Protein AF-A0A2A2Q4B9-F1 (afdb_monomer_lite)

Secondary structure (DSSP, 8-state):
----GGG---TTEEEESSHHHHHH----TT--EEEE-----S-HHHHHHHH---SS-----HHHHHTS--

Foldseek 3Di:
DDDPPVPPPDPLEAEDADPVCLVPPDPDDNNPYYDHDDDDPDDCVQVCVVVDDDPDDDDDDPVNVVPRPD

Radius of gyration: 16.31 Å; chains: 1; bounding box: 34×30×34 Å

pLDDT: mean 83.6, std 13.29, range [35.62, 95.31]

Sequence (70 aa):
MAMNCEDLPNPRVRFVDSFAALVAAPWADGVNAYCWRRALPGDFGEVVAQLGQREGLTDLDSGQLRALKL

Structure (mmCIF, N/CA/C/O backbone):
data_AF-A0A2A2Q4B9-F1
#
_entry.id   AF-A0A2A2Q4B9-F1
#
loop_
_atom_site.group_PDB
_atom_site.id
_atom_site.type_symbol
_atom_site.label_atom_id
_atom_site.label_alt_id
_atom_site.label_comp_id
_atom_site.label_asym_id
_atom_site.label_entity_id
_atom_site.label_seq_id
_atom_site.pdbx_PDB_ins_code
_atom_site.Cartn_x
_atom_site.Cartn_y
_atom_site.Cartn_z
_atom_site.occupancy
_atom_site.B_iso_or_equiv
_atom_site.auth_seq_id
_atom_site.auth_comp_id
_atom_site.auth_asym_id
_atom_site.auth_atom_id
_atom_site.pdbx_PDB_model_num
ATOM 1 N N . MET A 1 1 ? -6.270 15.768 2.927 1.00 35.62 1 MET A N 1
ATOM 2 C CA . MET A 1 1 ? -5.648 16.309 1.700 1.00 35.62 1 MET A CA 1
ATOM 3 C C . MET A 1 1 ? -4.921 15.150 1.039 1.00 35.62 1 MET A C 1
ATOM 5 O O . MET A 1 1 ? -3.966 14.657 1.623 1.00 35.62 1 MET A O 1
ATOM 9 N N . ALA A 1 2 ? -5.458 14.599 -0.052 1.00 45.78 2 ALA A N 1
ATOM 10 C CA . ALA A 1 2 ? -4.821 13.471 -0.731 1.00 45.78 2 ALA A CA 1
ATOM 11 C C . ALA A 1 2 ? -3.536 13.981 -1.391 1.00 45.78 2 ALA A C 1
ATOM 13 O O . ALA A 1 2 ? -3.592 14.888 -2.215 1.00 45.78 2 ALA A O 1
ATOM 14 N N . MET A 1 3 ? -2.387 13.452 -0.977 1.00 47.50 3 MET A N 1
ATOM 15 C CA . MET A 1 3 ? -1.116 13.724 -1.639 1.00 47.50 3 MET A CA 1
ATOM 16 C C . MET A 1 3 ? -1.199 13.118 -3.041 1.00 47.50 3 MET A C 1
ATOM 18 O O . MET A 1 3 ? -1.367 11.901 -3.176 1.00 47.50 3 MET A O 1
ATOM 22 N N . ASN A 1 4 ? -1.166 13.956 -4.078 1.00 55.00 4 ASN A N 1
ATOM 23 C CA . ASN A 1 4 ? -1.163 13.447 -5.438 1.00 55.00 4 ASN A CA 1
ATOM 24 C C . ASN A 1 4 ? 0.174 12.745 -5.667 1.00 55.00 4 ASN A C 1
ATOM 26 O O . ASN A 1 4 ? 1.240 13.228 -5.308 1.00 55.00 4 ASN A O 1
ATOM 30 N N . CYS A 1 5 ? 0.116 11.565 -6.262 1.00 49.41 5 CYS A N 1
ATOM 31 C CA . CYS A 1 5 ? 1.298 10.772 -6.574 1.00 49.41 5 CYS A CA 1
ATOM 32 C C . CYS A 1 5 ? 2.271 11.483 -7.538 1.00 49.41 5 CYS A C 1
ATOM 34 O O . CYS A 1 5 ? 3.461 11.189 -7.530 1.00 49.41 5 CYS A O 1
ATOM 36 N N . GLU A 1 6 ? 1.773 12.441 -8.321 1.00 53.84 6 GLU A N 1
ATOM 37 C CA . GLU A 1 6 ? 2.564 13.326 -9.189 1.00 53.84 6 GLU A CA 1
ATOM 38 C C . GLU A 1 6 ? 3.464 14.288 -8.391 1.00 53.84 6 GLU A C 1
ATOM 40 O O . GLU A 1 6 ? 4.449 14.786 -8.928 1.00 53.84 6 GLU A O 1
ATOM 45 N N . ASP A 1 7 ? 3.183 14.472 -7.095 1.00 58.06 7 ASP A N 1
ATOM 46 C CA . ASP A 1 7 ? 3.949 15.327 -6.186 1.00 58.06 7 ASP A CA 1
ATOM 47 C C . ASP A 1 7 ? 5.067 14.574 -5.442 1.00 58.06 7 ASP A C 1
ATOM 49 O O . ASP A 1 7 ? 5.761 15.176 -4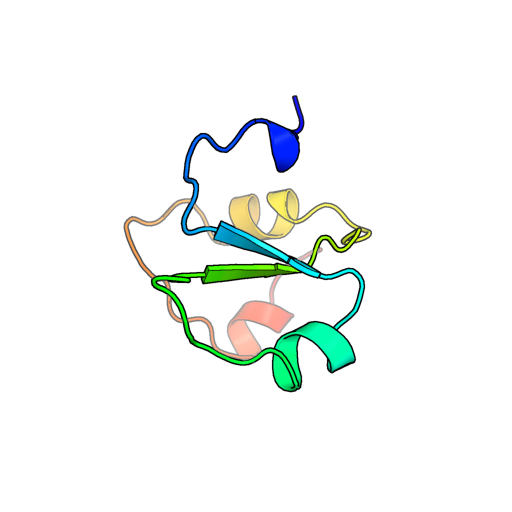.626 1.00 58.06 7 ASP A O 1
ATOM 53 N N . LEU A 1 8 ? 5.270 13.267 -5.680 1.00 58.38 8 LEU A N 1
ATOM 54 C CA . LEU A 1 8 ? 6.413 12.536 -5.117 1.00 58.38 8 LEU A CA 1
ATOM 55 C C . LEU A 1 8 ? 7.670 12.859 -5.947 1.00 58.38 8 LEU A C 1
ATOM 57 O O . LEU A 1 8 ? 7.804 12.348 -7.061 1.00 58.38 8 LEU A O 1
ATOM 61 N N . PRO A 1 9 ? 8.640 13.644 -5.437 1.00 62.91 9 PRO A N 1
ATOM 62 C CA . PRO A 1 9 ? 9.743 14.187 -6.230 1.00 62.91 9 PRO A CA 1
ATOM 63 C C . PRO A 1 9 ? 10.876 13.165 -6.414 1.00 62.91 9 PRO A C 1
ATOM 65 O O . PRO A 1 9 ? 12.055 13.501 -6.308 1.00 62.91 9 PRO A O 1
ATOM 68 N N . ASN A 1 10 ? 10.547 11.888 -6.630 1.00 79.94 10 ASN A N 1
ATOM 69 C CA . ASN A 1 10 ? 11.546 10.844 -6.801 1.00 79.94 10 ASN A CA 1
ATOM 70 C C . ASN A 1 10 ? 11.537 10.303 -8.240 1.00 79.94 10 ASN A C 1
ATOM 72 O O . ASN A 1 10 ? 10.652 9.520 -8.594 1.00 79.94 10 ASN A O 1
ATOM 76 N N . PRO A 1 11 ? 12.555 10.633 -9.061 1.00 84.69 11 PRO A N 1
ATOM 77 C CA . PRO A 1 11 ? 12.619 10.208 -10.459 1.00 84.69 11 PRO A CA 1
ATOM 78 C C . PRO A 1 11 ? 12.748 8.686 -10.639 1.00 84.69 11 PRO A C 1
ATOM 80 O O . PRO A 1 11 ? 12.617 8.200 -11.764 1.00 84.69 11 PRO A O 1
ATOM 83 N N . ARG A 1 12 ? 12.990 7.934 -9.555 1.00 89.50 12 ARG A N 1
ATOM 84 C CA . ARG A 1 12 ? 13.075 6.465 -9.529 1.00 89.50 12 ARG A CA 1
ATOM 85 C C . ARG A 1 12 ? 11.744 5.769 -9.243 1.00 89.50 12 ARG A C 1
ATOM 87 O O . ARG A 1 12 ? 11.711 4.540 -9.197 1.00 89.50 12 ARG A O 1
ATOM 94 N N . VAL A 1 13 ? 10.668 6.521 -9.024 1.00 90.06 13 VAL A N 1
ATOM 95 C CA . VAL A 1 13 ? 9.315 5.975 -8.877 1.00 90.06 13 VAL A CA 1
ATOM 96 C C . VAL A 1 13 ? 8.598 6.069 -10.223 1.00 90.06 13 VAL A C 1
ATOM 98 O O . VAL A 1 13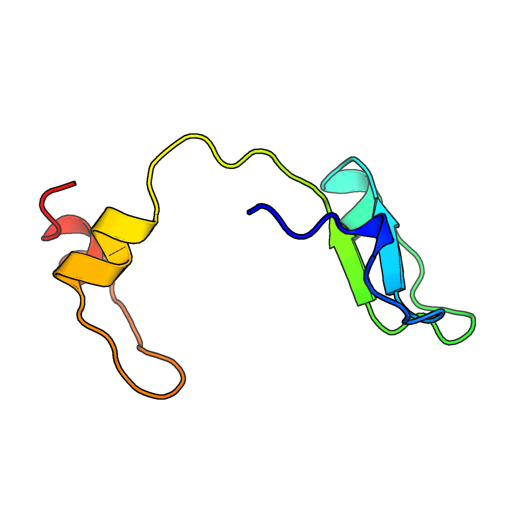 ? 8.691 7.075 -10.931 1.00 90.06 13 VAL A O 1
ATOM 101 N N . ARG A 1 14 ? 7.905 4.998 -10.604 1.00 90.38 14 ARG A N 1
ATOM 102 C CA . ARG A 1 14 ? 7.072 4.928 -11.810 1.00 90.38 14 ARG A CA 1
ATOM 103 C C . ARG A 1 14 ? 5.630 4.627 -11.438 1.00 90.38 14 ARG A C 1
ATOM 105 O O . ARG A 1 14 ? 5.372 4.027 -10.399 1.00 90.38 14 ARG A O 1
ATOM 112 N N . PHE A 1 15 ? 4.697 5.031 -12.292 1.00 89.31 15 PHE A N 1
ATOM 113 C CA . PHE A 1 15 ? 3.268 4.819 -12.082 1.00 89.31 15 PHE A CA 1
ATOM 114 C C . PHE A 1 15 ? 2.709 3.853 -13.113 1.00 89.31 15 PHE A C 1
ATOM 116 O O . PHE A 1 15 ? 3.105 3.880 -14.275 1.00 89.31 15 PHE A O 1
ATOM 123 N N . VAL A 1 16 ? 1.784 3.013 -12.667 1.00 91.75 16 VAL A N 1
ATOM 124 C CA . VAL A 1 16 ? 1.023 2.085 -13.506 1.00 91.75 16 VAL A CA 1
ATOM 125 C C . VAL A 1 16 ? -0.458 2.200 -13.167 1.00 91.75 16 VAL A C 1
ATOM 127 O O . VAL A 1 16 ? -0.832 2.582 -12.054 1.00 91.75 16 VAL A O 1
ATOM 130 N N . ASP A 1 17 ? -1.307 1.884 -14.133 1.00 90.50 17 ASP A N 1
ATOM 131 C CA . ASP A 1 17 ? -2.762 2.042 -14.052 1.00 90.50 17 ASP A CA 1
ATOM 132 C C . ASP A 1 17 ? -3.497 0.757 -13.640 1.00 90.50 17 ASP A C 1
ATOM 134 O O . ASP A 1 17 ? -4.657 0.800 -13.227 1.00 90.50 17 ASP A O 1
ATOM 138 N N . SER A 1 18 ? -2.820 -0.390 -13.685 1.00 90.62 18 SER A N 1
ATOM 139 C CA . SER A 1 18 ? -3.418 -1.694 -13.417 1.00 90.62 18 SER A CA 1
ATOM 140 C C . SER A 1 18 ? -2.480 -2.627 -12.658 1.00 90.62 18 SER A C 1
ATOM 142 O O . SER A 1 18 ? -1.254 -2.520 -12.718 1.00 90.62 18 SER A O 1
ATOM 144 N N . PHE A 1 19 ? -3.076 -3.604 -11.972 1.00 91.25 19 PHE A N 1
ATOM 145 C CA . PHE A 1 19 ? -2.324 -4.675 -11.323 1.00 91.25 19 PHE A CA 1
ATOM 146 C C . PHE A 1 19 ? -1.518 -5.501 -12.330 1.00 91.25 19 PHE A C 1
ATOM 148 O O . PHE A 1 19 ? -0.376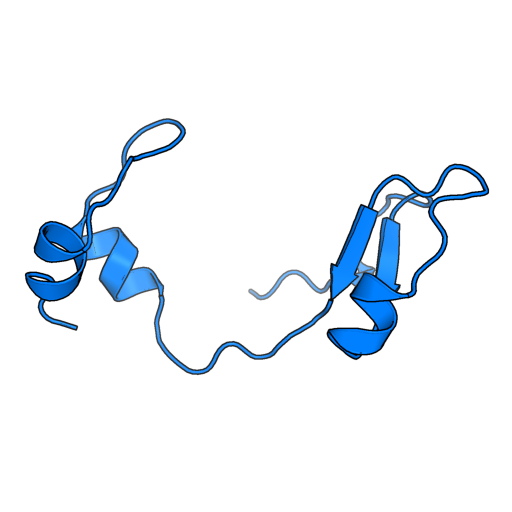 -5.854 -12.067 1.00 91.25 19 PHE A O 1
ATOM 155 N N . ALA A 1 20 ? -2.090 -5.776 -13.505 1.00 94.62 20 ALA A N 1
ATOM 156 C CA . ALA A 1 20 ? -1.396 -6.514 -14.554 1.00 94.62 20 ALA A CA 1
ATOM 157 C C . ALA A 1 20 ? -0.151 -5.757 -15.044 1.00 94.62 20 ALA A C 1
ATOM 159 O O . ALA A 1 20 ? 0.918 -6.355 -15.148 1.00 94.62 20 ALA A O 1
ATOM 160 N N . ALA A 1 21 ? -0.264 -4.441 -15.262 1.00 93.44 21 ALA A N 1
ATOM 161 C CA . ALA A 1 21 ? 0.881 -3.601 -15.602 1.00 93.44 21 ALA A CA 1
ATOM 162 C C . ALA A 1 21 ? 1.928 -3.579 -14.478 1.00 93.44 21 ALA A C 1
ATOM 164 O O . ALA A 1 21 ? 3.114 -3.674 -14.771 1.00 93.44 21 ALA A O 1
ATOM 165 N N . LEU A 1 22 ? 1.511 -3.525 -13.206 1.00 92.88 22 LEU A N 1
ATOM 166 C CA . LEU A 1 22 ? 2.420 -3.615 -12.057 1.00 92.88 22 LEU A CA 1
ATOM 167 C C . LEU A 1 22 ? 3.222 -4.925 -12.047 1.00 92.88 22 LEU A C 1
ATOM 169 O O . LEU A 1 22 ? 4.428 -4.901 -11.822 1.00 92.88 22 LEU A O 1
ATOM 173 N N . VAL A 1 23 ? 2.557 -6.058 -12.288 1.00 93.81 23 VAL A N 1
ATOM 174 C CA . VAL A 1 23 ? 3.183 -7.391 -12.291 1.00 93.81 23 VAL A CA 1
ATOM 175 C C . VAL A 1 23 ? 4.127 -7.568 -13.480 1.00 93.81 23 VAL A C 1
ATOM 177 O O . VAL A 1 23 ? 5.181 -8.183 -13.339 1.00 93.81 23 VAL A O 1
ATOM 180 N N . ALA A 1 24 ? 3.765 -7.030 -14.645 1.00 95.31 24 ALA A N 1
ATOM 181 C CA . ALA A 1 24 ? 4.560 -7.137 -15.865 1.00 95.31 24 ALA A CA 1
ATOM 182 C C . ALA A 1 24 ? 5.689 -6.094 -15.963 1.00 95.31 24 ALA A C 1
ATOM 184 O O . ALA A 1 24 ? 6.522 -6.181 -16.867 1.00 95.31 24 ALA A O 1
ATOM 185 N N . ALA A 1 25 ? 5.712 -5.092 -15.079 1.00 93.19 25 ALA A N 1
ATOM 186 C CA . ALA A 1 25 ? 6.636 -3.974 -15.177 1.00 93.19 25 ALA A CA 1
ATOM 187 C C . ALA A 1 25 ? 8.103 -4.424 -15.009 1.00 93.19 25 ALA A C 1
ATOM 189 O O . ALA A 1 25 ? 8.444 -5.072 -14.014 1.00 93.19 25 ALA A O 1
ATOM 190 N N . PRO A 1 26 ? 9.006 -4.055 -15.937 1.00 91.38 26 PRO A N 1
ATOM 191 C CA . PRO A 1 26 ? 10.417 -4.384 -15.810 1.00 91.38 26 PRO A CA 1
ATOM 192 C C . PRO A 1 26 ? 11.083 -3.520 -14.733 1.00 91.38 26 PRO A C 1
ATOM 194 O O . PRO A 1 26 ? 10.952 -2.296 -14.715 1.00 91.38 26 PRO A O 1
ATOM 197 N N . TRP A 1 27 ? 11.856 -4.144 -13.849 1.00 89.19 27 TRP A N 1
ATOM 198 C CA . TRP A 1 27 ? 12.669 -3.441 -12.856 1.00 89.19 27 TRP A CA 1
ATOM 199 C C . TRP A 1 27 ? 14.046 -3.146 -13.451 1.00 89.19 27 TRP A C 1
ATOM 201 O O . TRP A 1 27 ? 14.971 -3.946 -13.337 1.00 89.19 27 TRP A O 1
ATOM 211 N N . ALA A 1 28 ? 14.156 -2.014 -14.144 1.00 91.69 28 ALA A N 1
ATOM 212 C CA . ALA A 1 28 ? 15.354 -1.603 -14.874 1.00 91.69 28 ALA A CA 1
ATOM 213 C C . ALA A 1 28 ? 15.606 -0.094 -14.732 1.00 91.69 28 ALA A C 1
ATOM 215 O O . ALA A 1 28 ? 14.818 0.621 -14.115 1.00 91.69 28 ALA A O 1
ATOM 216 N N . ASP A 1 29 ? 16.725 0.385 -15.282 1.00 88.44 29 ASP A N 1
ATOM 217 C CA . ASP A 1 29 ? 17.041 1.814 -15.449 1.00 88.44 29 ASP A CA 1
ATOM 218 C C . ASP A 1 29 ? 16.933 2.658 -14.167 1.00 88.44 29 ASP A C 1
ATOM 220 O O . ASP A 1 29 ? 16.545 3.827 -14.175 1.00 88.44 29 ASP A O 1
ATOM 224 N N . GLY A 1 30 ? 17.277 2.052 -13.027 1.00 89.19 30 GLY A N 1
ATOM 225 C CA . GLY A 1 30 ? 17.248 2.718 -11.727 1.00 89.19 30 GLY A CA 1
ATOM 226 C C . GLY A 1 30 ? 15.844 2.938 -11.157 1.00 89.19 30 GLY A C 1
ATOM 227 O O . GLY A 1 30 ? 15.713 3.680 -10.182 1.00 89.19 30 GLY A O 1
ATOM 228 N N . VAL A 1 31 ? 14.811 2.300 -11.718 1.00 92.12 31 VAL A N 1
ATOM 229 C CA . VAL A 1 31 ? 13.476 2.249 -11.113 1.00 92.12 31 VAL A CA 1
ATOM 230 C C . VAL A 1 31 ? 13.538 1.439 -9.819 1.00 92.12 31 VAL A C 1
ATOM 232 O O . VAL A 1 31 ? 13.960 0.287 -9.808 1.00 92.12 31 VAL A O 1
ATOM 235 N N . ASN A 1 32 ? 13.111 2.060 -8.720 1.00 90.31 32 ASN A N 1
ATOM 236 C CA . ASN A 1 32 ? 13.135 1.473 -7.378 1.00 90.31 32 ASN A CA 1
ATOM 237 C C . ASN A 1 32 ? 11.731 1.194 -6.825 1.00 90.31 32 ASN A C 1
ATOM 239 O O . ASN A 1 32 ? 11.594 0.535 -5.799 1.00 90.31 32 ASN A O 1
ATOM 243 N N . ALA A 1 33 ? 10.686 1.723 -7.465 1.00 91.31 33 ALA A N 1
ATOM 244 C CA . ALA A 1 33 ? 9.310 1.436 -7.088 1.00 91.31 33 ALA A CA 1
ATOM 245 C C . ALA A 1 33 ? 8.346 1.675 -8.250 1.00 91.31 33 ALA A C 1
ATOM 247 O O . ALA A 1 33 ? 8.483 2.643 -9.003 1.00 91.31 33 ALA A O 1
ATOM 248 N N . TYR A 1 34 ? 7.316 0.834 -8.312 1.00 91.75 34 TYR A N 1
ATOM 249 C CA . TYR A 1 34 ? 6.133 1.039 -9.133 1.00 91.75 34 TYR A CA 1
ATOM 250 C C . TYR A 1 34 ? 4.926 1.292 -8.234 1.00 91.75 34 TYR A C 1
ATOM 252 O O . TYR A 1 34 ? 4.610 0.498 -7.349 1.00 91.75 34 TYR A O 1
ATOM 260 N N . CYS A 1 35 ? 4.249 2.409 -8.456 1.00 90.00 35 CYS A N 1
ATOM 261 C CA . CYS A 1 35 ? 3.054 2.792 -7.734 1.00 90.00 35 CYS A CA 1
ATOM 262 C C . CYS A 1 35 ? 1.831 2.558 -8.619 1.00 90.00 35 CYS A C 1
ATOM 264 O O . CYS A 1 35 ? 1.652 3.196 -9.658 1.00 90.00 35 CYS A O 1
ATOM 266 N N . TRP A 1 36 ? 0.975 1.638 -8.184 1.00 90.38 36 TRP A N 1
ATOM 267 C CA . TRP A 1 36 ? -0.337 1.442 -8.778 1.00 90.38 36 TRP A CA 1
ATOM 268 C C . TRP A 1 36 ? -1.372 2.270 -8.017 1.00 90.38 36 TRP A C 1
ATOM 270 O O . TRP A 1 36 ? -1.705 1.970 -6.866 1.00 90.38 36 TRP A O 1
ATOM 280 N N . ARG A 1 37 ? -1.886 3.321 -8.664 1.00 79.00 37 ARG A N 1
ATOM 281 C CA . ARG A 1 37 ? -2.960 4.147 -8.103 1.00 79.00 37 ARG A CA 1
ATOM 282 C C . ARG A 1 37 ? -4.271 3.382 -8.205 1.00 79.00 37 ARG A C 1
ATOM 284 O O . ARG A 1 37 ? -4.792 3.180 -9.297 1.00 79.00 37 ARG A O 1
ATOM 291 N N . ARG A 1 38 ? -4.828 3.003 -7.060 1.00 80.38 38 ARG A N 1
ATOM 292 C CA . ARG A 1 38 ? -6.170 2.425 -6.976 1.00 80.38 38 ARG A CA 1
ATOM 293 C C . ARG A 1 38 ? -7.040 3.265 -6.057 1.00 80.38 38 ARG A C 1
ATOM 295 O O . ARG A 1 38 ? -6.593 3.688 -4.992 1.00 80.38 38 ARG A O 1
ATOM 302 N N . ALA A 1 39 ? -8.284 3.485 -6.464 1.00 80.56 39 ALA A N 1
ATOM 303 C CA . ALA A 1 39 ? -9.305 3.931 -5.535 1.00 80.56 39 ALA A CA 1
ATOM 304 C C . ALA A 1 39 ? -9.630 2.747 -4.620 1.00 80.56 39 ALA A C 1
ATOM 306 O O . ALA A 1 39 ? -10.026 1.684 -5.097 1.00 80.56 39 ALA A O 1
ATOM 307 N N . LEU A 1 40 ? -9.401 2.913 -3.323 1.00 80.06 40 LEU A N 1
ATOM 308 C CA . LEU A 1 40 ? -9.840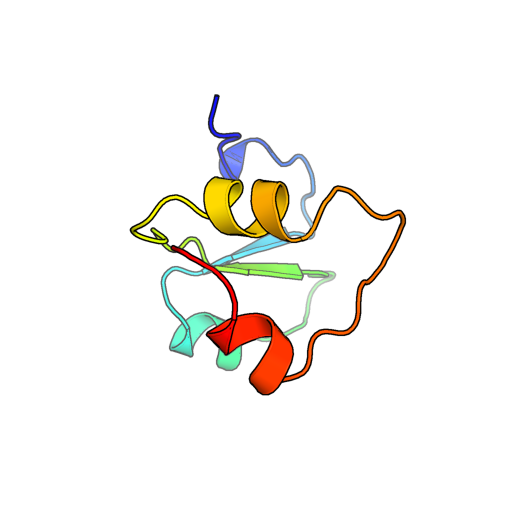 1.959 -2.317 1.00 80.06 40 LEU A CA 1
ATOM 309 C C . LEU A 1 40 ? -11.171 2.469 -1.754 1.00 80.06 40 LEU A C 1
ATOM 311 O O . LEU A 1 40 ? -11.147 3.412 -0.965 1.00 80.06 40 LEU A O 1
ATOM 315 N N . PRO A 1 41 ? -12.324 1.931 -2.190 1.00 81.31 41 PRO A N 1
ATOM 316 C CA . PRO A 1 41 ? -13.601 2.318 -1.607 1.00 81.31 41 PRO A CA 1
ATOM 317 C C . PRO 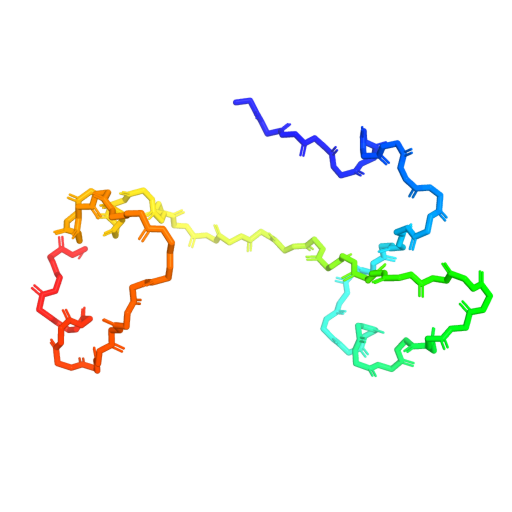A 1 41 ? -13.662 1.856 -0.142 1.00 81.31 41 PRO A C 1
ATOM 319 O O . PRO A 1 41 ? -13.291 0.721 0.157 1.00 81.31 41 PRO A O 1
ATOM 322 N N . GLY A 1 42 ? -14.130 2.730 0.752 1.00 84.44 42 GLY A N 1
ATOM 323 C CA . GLY A 1 42 ? -14.252 2.473 2.194 1.00 84.44 42 GLY A CA 1
ATOM 324 C C . GLY A 1 42 ? -13.375 3.383 3.064 1.00 84.44 42 GLY A C 1
ATOM 325 O O . GLY A 1 42 ? -12.458 4.037 2.563 1.00 84.44 42 GLY A O 1
ATOM 326 N N . ASP A 1 43 ? -13.665 3.423 4.368 1.00 85.44 43 ASP A N 1
ATOM 327 C CA . ASP A 1 43 ? -12.869 4.144 5.367 1.00 85.44 43 ASP A CA 1
ATOM 328 C C . ASP A 1 43 ? -11.931 3.181 6.113 1.00 85.44 43 ASP A C 1
ATOM 330 O O . ASP A 1 43 ? -12.297 2.507 7.072 1.00 85.44 43 ASP A O 1
ATOM 334 N N . PHE A 1 44 ? -10.673 3.118 5.676 1.00 86.31 44 PHE A N 1
ATOM 335 C CA . PHE A 1 44 ? -9.650 2.311 6.353 1.00 86.31 44 PHE A CA 1
ATOM 336 C C . PHE A 1 44 ? -9.220 2.912 7.701 1.00 86.31 44 PHE A C 1
ATOM 338 O O . PHE A 1 44 ? -8.556 2.234 8.487 1.00 86.31 44 PHE A O 1
ATOM 345 N N . GLY A 1 45 ? -9.602 4.159 7.994 1.00 86.69 45 GLY A N 1
ATOM 346 C CA . GLY A 1 45 ? -9.402 4.790 9.292 1.00 86.69 45 GLY A CA 1
ATOM 347 C C . GLY A 1 45 ? -10.149 4.071 10.414 1.00 86.69 45 GLY A C 1
ATOM 348 O O . GLY A 1 45 ? -9.621 3.985 11.521 1.00 86.69 45 GLY A O 1
ATOM 349 N N . GLU A 1 46 ? -11.305 3.466 10.131 1.00 90.31 46 GLU A N 1
ATOM 350 C CA . GLU A 1 46 ? -12.082 2.692 11.111 1.00 90.31 46 GLU A CA 1
ATOM 351 C C . GLU A 1 46 ? -11.313 1.458 11.609 1.00 90.31 46 GLU A C 1
ATOM 353 O O . GLU A 1 46 ? -11.296 1.163 12.807 1.00 90.31 46 GLU A O 1
ATOM 358 N N . VAL A 1 47 ? -10.591 0.787 10.704 1.00 89.00 47 VAL A N 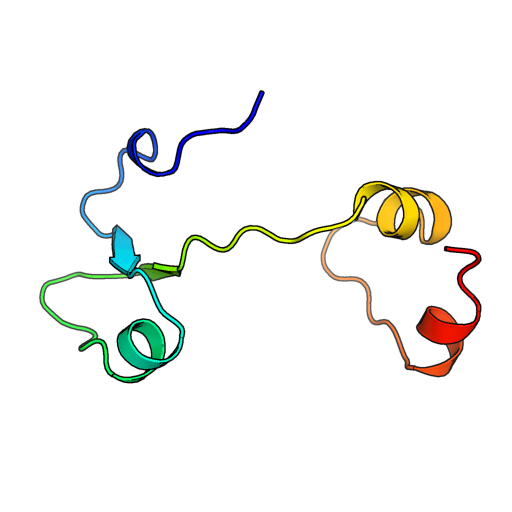1
ATOM 359 C CA . VAL A 1 47 ? -9.708 -0.347 11.024 1.00 89.00 47 VAL A CA 1
ATOM 360 C C . VAL A 1 47 ? -8.575 0.104 11.945 1.00 89.00 47 VAL A C 1
ATOM 362 O O . VAL A 1 47 ? -8.313 -0.527 12.969 1.00 89.00 47 VAL A O 1
ATOM 365 N N . VAL A 1 48 ? -7.921 1.221 11.609 1.00 87.06 48 VAL A N 1
ATOM 366 C CA . VAL A 1 48 ? -6.816 1.784 12.403 1.00 87.06 48 VAL A CA 1
ATOM 367 C C . VAL A 1 48 ? -7.298 2.213 13.790 1.00 87.06 48 VAL A C 1
ATOM 369 O O . VAL A 1 48 ? -6.625 1.942 14.785 1.00 87.06 48 VAL A O 1
ATOM 372 N N . ALA A 1 49 ? -8.473 2.840 13.877 1.00 89.06 49 ALA A N 1
ATOM 373 C CA . ALA A 1 49 ? -9.054 3.292 15.136 1.00 89.06 49 ALA A CA 1
ATOM 374 C C . ALA A 1 49 ? -9.356 2.125 16.090 1.00 89.06 49 ALA A C 1
ATOM 376 O O . ALA A 1 49 ? -9.119 2.242 17.291 1.00 89.06 49 ALA A O 1
ATOM 377 N N . GLN A 1 50 ? -9.836 0.992 15.568 1.00 90.44 50 GLN A N 1
ATOM 378 C CA . GLN A 1 50 ? -10.161 -0.179 16.389 1.00 90.44 50 GLN A CA 1
ATOM 379 C C . GLN A 1 50 ? -8.948 -1.018 16.788 1.00 90.44 50 GLN A C 1
ATOM 381 O O . GLN A 1 50 ? -8.926 -1.576 17.884 1.00 90.44 50 GLN A O 1
ATOM 386 N N . LEU A 1 51 ? -7.932 -1.108 15.928 1.00 88.69 51 LEU A N 1
ATOM 387 C CA . LEU A 1 51 ? -6.690 -1.819 16.249 1.00 88.69 51 LEU A CA 1
ATOM 388 C C . LEU A 1 51 ? -5.775 -1.027 17.195 1.00 88.69 51 LEU A C 1
ATOM 390 O O . LEU A 1 51 ? -4.933 -1.621 17.880 1.00 88.69 51 LEU A O 1
ATOM 394 N N . GLY A 1 52 ? -5.968 0.294 17.244 1.00 84.31 52 GLY A N 1
ATOM 395 C CA . GLY A 1 52 ? -5.113 1.238 17.948 1.00 84.31 52 GLY A CA 1
ATOM 396 C C . GLY A 1 52 ? -3.823 1.526 17.177 1.00 84.31 52 GLY A C 1
ATOM 397 O O . GLY A 1 52 ? -3.311 0.692 16.431 1.00 84.31 52 GLY A O 1
ATOM 398 N N . GLN A 1 53 ? -3.267 2.723 17.369 1.00 73.38 53 GLN A N 1
ATOM 399 C CA . GLN A 1 53 ? -1.955 3.062 16.822 1.00 73.38 53 GLN A CA 1
ATOM 400 C C . GLN A 1 53 ? -0.875 2.275 17.568 1.00 73.38 53 GLN A C 1
ATOM 402 O O . GLN A 1 53 ? -0.703 2.432 18.777 1.00 73.38 53 GLN A O 1
ATOM 407 N N . ARG A 1 54 ? -0.145 1.431 16.841 1.00 75.75 54 ARG A N 1
ATOM 408 C CA . ARG A 1 54 ? 1.058 0.762 17.337 1.00 75.75 54 ARG A CA 1
ATOM 409 C C . ARG A 1 54 ? 2.246 1.199 16.498 1.00 75.75 54 ARG A C 1
ATOM 411 O O . ARG A 1 54 ? 2.098 1.484 15.311 1.00 75.75 54 ARG A O 1
ATOM 418 N N . GLU A 1 55 ? 3.415 1.271 17.117 1.00 80.94 55 GLU A N 1
ATOM 419 C CA . GLU A 1 55 ? 4.646 1.562 16.390 1.00 80.94 55 GLU A CA 1
ATOM 420 C C . GLU A 1 55 ? 5.056 0.362 15.528 1.00 80.94 55 GLU A C 1
ATOM 422 O O . GLU A 1 55 ? 4.996 -0.787 15.966 1.00 80.94 55 GLU A O 1
ATOM 427 N N . GLY A 1 56 ? 5.500 0.635 14.300 1.00 84.38 56 GLY A N 1
ATOM 428 C CA . GLY A 1 56 ? 6.017 -0.384 13.389 1.00 84.38 56 GLY A CA 1
ATOM 429 C C . GLY A 1 56 ? 4.938 -1.237 12.714 1.00 84.38 56 GLY A C 1
ATOM 430 O O . GLY A 1 56 ? 3.893 -0.738 12.298 1.00 84.38 56 GLY A O 1
ATOM 431 N N . LEU A 1 57 ? 5.239 -2.527 12.538 1.00 86.06 57 LEU A N 1
ATOM 432 C CA . LEU A 1 57 ? 4.342 -3.511 11.932 1.00 86.06 57 LEU A CA 1
ATOM 433 C C . LEU A 1 57 ? 3.559 -4.235 13.030 1.00 86.06 57 LEU A C 1
ATOM 435 O O . LEU A 1 57 ? 4.140 -4.693 14.010 1.00 86.06 57 LEU A O 1
ATOM 439 N N . THR A 1 58 ? 2.242 -4.342 12.858 1.00 84.69 58 THR A N 1
ATOM 440 C CA . THR A 1 58 ? 1.372 -5.122 13.747 1.00 84.69 58 THR A CA 1
ATOM 441 C C . THR A 1 58 ? 0.898 -6.364 13.015 1.00 84.69 58 THR A C 1
ATOM 443 O O . THR A 1 58 ? 0.230 -6.251 11.986 1.00 84.69 58 THR A O 1
ATOM 446 N N . ASP A 1 59 ? 1.218 -7.533 13.561 1.00 88.44 59 ASP A N 1
ATOM 447 C CA . ASP A 1 59 ? 0.694 -8.797 13.058 1.00 88.44 59 ASP A CA 1
ATOM 448 C C . ASP A 1 59 ? -0.793 -8.923 13.403 1.00 88.44 59 ASP A C 1
ATOM 450 O O . ASP A 1 59 ? -1.207 -8.678 14.539 1.00 88.44 59 ASP A O 1
ATOM 454 N N . LEU A 1 60 ? -1.593 -9.300 12.404 1.00 89.19 60 LEU A N 1
ATOM 455 C CA . LEU A 1 60 ? -3.028 -9.528 12.535 1.00 89.19 60 LEU A CA 1
ATOM 456 C C . LEU A 1 60 ? -3.375 -10.891 11.956 1.00 89.19 60 LEU A C 1
ATOM 458 O O . LEU A 1 60 ? -3.166 -11.148 10.769 1.00 89.19 60 LEU A O 1
ATOM 462 N N . ASP A 1 61 ? -3.953 -11.752 12.782 1.00 92.56 61 ASP A N 1
ATOM 463 C CA . ASP A 1 61 ? -4.554 -12.989 12.315 1.00 92.56 61 ASP A CA 1
ATOM 464 C C . ASP A 1 61 ? -5.999 -12.771 11.831 1.00 92.56 61 ASP A C 1
ATOM 466 O O . ASP A 1 61 ? -6.637 -11.730 12.027 1.00 92.56 61 ASP A O 1
ATOM 470 N N . SER A 1 62 ? -6.549 -13.786 11.167 1.00 93.69 62 SER A N 1
ATOM 471 C CA . SER A 1 62 ? -7.900 -13.698 10.613 1.00 93.69 62 SER A CA 1
ATOM 472 C C . SER A 1 62 ? -9.001 -13.613 11.679 1.00 93.69 62 SER A C 1
ATOM 474 O O . SER A 1 62 ? -10.086 -13.118 11.386 1.00 93.69 62 SER A O 1
ATOM 476 N N . GLY A 1 63 ? -8.771 -14.134 12.886 1.00 94.88 63 GLY A N 1
ATOM 477 C CA . GLY A 1 63 ? -9.700 -14.027 14.009 1.00 94.88 63 GLY A CA 1
ATOM 478 C C . GLY A 1 63 ? -9.788 -12.595 14.527 1.00 94.88 63 GLY A C 1
ATOM 479 O O . GLY A 1 63 ? -10.891 -12.079 14.683 1.00 94.88 63 GLY A O 1
ATOM 480 N N . GLN A 1 64 ? -8.642 -11.935 14.694 1.00 91.62 64 GLN A N 1
ATOM 481 C CA . GLN A 1 64 ? -8.554 -10.529 15.092 1.00 91.62 64 GLN A CA 1
ATOM 482 C C . GLN A 1 64 ? -9.234 -9.611 14.072 1.00 91.62 64 GLN A C 1
ATOM 484 O O . GLN A 1 64 ? -10.033 -8.762 14.457 1.00 91.62 64 GLN A O 1
ATOM 489 N N . LEU A 1 65 ? -8.995 -9.829 12.772 1.00 90.19 65 LEU A N 1
ATOM 490 C CA . LEU A 1 65 ? -9.644 -9.055 11.707 1.00 90.19 65 LEU A CA 1
ATOM 491 C C . LEU A 1 65 ? -11.170 -9.217 11.707 1.00 90.19 65 LEU A C 1
ATOM 493 O O . LEU A 1 65 ? -11.891 -8.237 11.555 1.00 90.19 65 LEU A O 1
ATOM 497 N N . ARG A 1 66 ? -11.675 -10.440 11.910 1.00 92.62 66 ARG A N 1
ATOM 498 C CA . ARG A 1 66 ? -13.124 -10.708 11.969 1.00 92.62 66 ARG A CA 1
ATOM 499 C C . ARG A 1 66 ? -13.800 -10.183 13.235 1.00 92.62 66 ARG A C 1
ATOM 501 O O . ARG A 1 66 ? -15.022 -10.091 13.259 1.00 92.62 66 ARG A O 1
ATOM 508 N N . ALA A 1 67 ? -13.035 -9.884 14.281 1.00 93.31 67 ALA A N 1
ATOM 509 C CA . ALA A 1 67 ? -13.557 -9.321 15.522 1.00 93.31 67 ALA A CA 1
ATOM 510 C C . ALA A 1 67 ? -13.739 -7.792 15.459 1.00 93.31 67 ALA A C 1
ATOM 512 O O . ALA A 1 67 ? -14.355 -7.223 16.364 1.00 93.31 67 ALA A O 1
ATOM 513 N N . LEU A 1 68 ? -13.220 -7.135 14.413 1.00 90.81 68 LEU A N 1
ATOM 514 C CA . LEU A 1 68 ? -13.429 -5.709 14.175 1.00 90.81 68 LEU A CA 1
ATOM 515 C C . LEU A 1 68 ? -14.900 -5.432 13.841 1.00 90.81 68 LEU A C 1
ATOM 517 O O . LEU A 1 68 ? -15.541 -6.172 13.099 1.00 90.81 68 LEU A O 1
ATOM 521 N N . LYS A 1 69 ? -15.433 -4.344 14.390 1.00 88.31 69 LYS A N 1
ATOM 522 C CA . LYS A 1 69 ? -16.802 -3.863 14.182 1.00 88.31 69 LYS A CA 1
ATOM 523 C C . LYS A 1 69 ? -16.803 -2.755 13.128 1.00 88.31 69 LYS A C 1
ATOM 525 O O . LYS A 1 69 ? -16.922 -1.588 13.492 1.00 88.31 69 LYS A O 1
ATOM 530 N N . LEU A 1 70 ? -16.547 -3.124 11.879 1.00 84.75 70 LEU A N 1
ATOM 531 C CA . LEU A 1 70 ? -16.478 -2.228 10.715 1.00 84.75 70 LEU A CA 1
ATOM 532 C C . LEU A 1 70 ? -17.837 -2.145 10.010 1.00 84.75 70 LEU A C 1
ATOM 534 O O . LEU A 1 70 ? -18.564 -3.166 10.050 1.00 84.75 70 LEU A O 1
#